Protein AF-A0A3D3XPI6-F1 (afdb_monomer_lite)

Foldseek 3Di:
DFWKKKWKAFPVRHTPDIDTDPDWKDKDFCPPPDFGKMKIWIQGRVVSDIDIDIDGHDPDDRDIDIDGD

Sequence (69 aa):
MSSTKDQLFDITSALVQEKVIEFGDSQIDITNLSNSSYTRRVFIGEKSTLTEKKVIKLRGCGELIRKPL

pLDDT: mean 78.04, std 12.63, range [49.22, 93.19]

Structure (mmCIF, N/CA/C/O backbone):
data_AF-A0A3D3XPI6-F1
#
_entry.id   AF-A0A3D3XPI6-F1
#
loop_
_atom_site.group_PDB
_atom_site.id
_atom_site.type_symbol
_atom_site.label_atom_id
_atom_site.label_alt_id
_atom_site.label_comp_id
_atom_site.label_asym_id
_atom_site.label_entity_id
_atom_site.label_seq_id
_atom_site.pdbx_PDB_ins_code
_atom_site.Cartn_x
_atom_site.Cartn_y
_atom_site.Cartn_z
_atom_site.occupancy
_atom_site.B_iso_or_equiv
_atom_site.auth_seq_id
_atom_site.auth_comp_id
_atom_site.auth_asym_id
_atom_site.auth_atom_id
_atom_site.pdbx_PDB_model_num
ATOM 1 N N . MET A 1 1 ? -16.417 -4.606 17.191 1.00 49.22 1 MET A N 1
ATOM 2 C CA . MET A 1 1 ? -14.952 -4.610 17.010 1.00 49.22 1 MET A CA 1
ATOM 3 C C . MET A 1 1 ? -14.648 -3.919 15.705 1.00 49.22 1 MET A C 1
ATOM 5 O O . MET A 1 1 ? -15.130 -4.338 14.663 1.00 49.22 1 MET A O 1
ATOM 9 N N . SER A 1 2 ? -13.936 -2.816 15.783 1.00 58.66 2 SER A N 1
ATOM 10 C CA . SER A 1 2 ? -13.723 -1.866 14.698 1.00 58.66 2 SER A CA 1
ATOM 11 C C . SER A 1 2 ? -12.233 -1.873 14.414 1.00 58.66 2 SER A C 1
ATOM 13 O O . SER A 1 2 ? -11.450 -1.153 15.019 1.00 58.66 2 SER A O 1
ATOM 15 N N . SER A 1 3 ? -11.840 -2.793 13.544 1.00 71.44 3 SER A N 1
ATOM 16 C CA . SER A 1 3 ? -10.446 -3.022 13.191 1.00 71.44 3 SER A CA 1
ATOM 17 C C . SER A 1 3 ? -9.944 -1.913 12.267 1.00 71.44 3 SER A C 1
ATOM 19 O O . SER A 1 3 ? -10.599 -1.614 11.262 1.00 71.44 3 SER A O 1
ATOM 21 N N . THR A 1 4 ? -8.782 -1.332 12.564 1.00 85.06 4 THR A N 1
ATOM 22 C CA . THR A 1 4 ? -8.103 -0.440 11.616 1.00 85.06 4 THR A CA 1
ATOM 23 C C . THR A 1 4 ? -7.533 -1.275 10.472 1.00 85.06 4 THR A C 1
ATOM 25 O O . THR A 1 4 ? -6.952 -2.333 10.704 1.00 85.06 4 THR A O 1
ATOM 28 N N . LYS A 1 5 ? -7.702 -0.824 9.229 1.00 87.94 5 LYS A N 1
ATOM 29 C CA . LYS A 1 5 ? -7.168 -1.481 8.031 1.00 87.94 5 LYS A CA 1
ATOM 30 C C . LYS A 1 5 ? -6.211 -0.550 7.309 1.00 87.94 5 LYS A C 1
ATOM 32 O O . LYS A 1 5 ? -6.536 0.613 7.103 1.00 87.94 5 LYS A O 1
ATOM 37 N N . ASP A 1 6 ? -5.065 -1.064 6.899 1.00 88.75 6 ASP A N 1
ATOM 38 C CA . ASP A 1 6 ? -4.132 -0.383 6.010 1.00 88.75 6 ASP A CA 1
ATOM 39 C C . ASP A 1 6 ? -4.071 -1.128 4.683 1.00 88.75 6 ASP A C 1
ATOM 41 O O . ASP A 1 6 ? -3.758 -2.317 4.631 1.00 88.75 6 ASP A O 1
ATOM 45 N N . GLN A 1 7 ? -4.437 -0.435 3.617 1.00 90.19 7 GLN A N 1
ATOM 46 C CA . GLN A 1 7 ? -4.607 -0.985 2.285 1.00 90.19 7 GLN A CA 1
ATOM 47 C C . GLN A 1 7 ? -3.680 -0.257 1.320 1.00 90.19 7 GLN A C 1
ATOM 49 O O . GLN A 1 7 ? -3.569 0.968 1.353 1.00 90.19 7 GLN A O 1
ATOM 54 N N . LEU A 1 8 ? -3.044 -0.997 0.423 1.00 91.94 8 LEU A N 1
ATOM 55 C CA . LEU A 1 8 ? -2.254 -0.454 -0.669 1.00 91.94 8 LEU A CA 1
ATOM 56 C C . LEU A 1 8 ? -2.907 -0.827 -1.993 1.00 91.94 8 LEU A C 1
ATOM 58 O O . LEU A 1 8 ? -3.216 -1.993 -2.235 1.00 91.94 8 LEU A O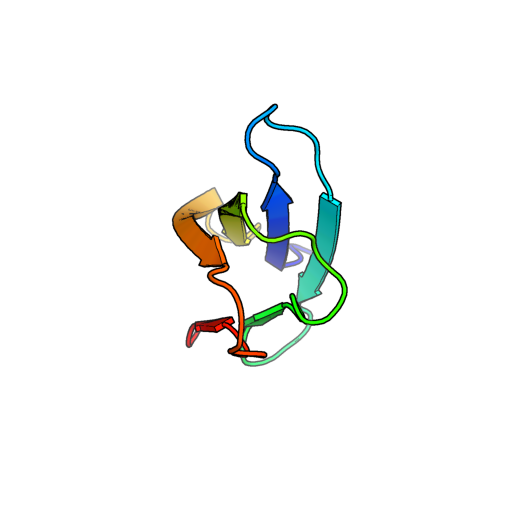 1
ATOM 62 N N . PHE A 1 9 ? -3.075 0.167 -2.851 1.00 92.12 9 PHE A N 1
ATOM 63 C CA . PHE A 1 9 ? -3.628 0.034 -4.188 1.00 92.12 9 PHE A CA 1
ATOM 64 C C . PHE A 1 9 ? -2.567 0.394 -5.220 1.00 92.12 9 PHE A C 1
ATOM 66 O O . PHE A 1 9 ? -1.756 1.293 -4.985 1.00 92.12 9 PHE A O 1
ATOM 73 N N . ASP A 1 10 ? -2.562 -0.293 -6.354 1.00 92.50 10 ASP A N 1
ATOM 74 C CA . ASP A 1 10 ? -1.716 0.077 -7.485 1.00 92.50 10 ASP A CA 1
ATOM 75 C C . ASP A 1 10 ? -2.334 1.216 -8.319 1.00 92.50 10 ASP A C 1
ATOM 77 O O . ASP A 1 10 ? -3.397 1.758 -8.005 1.00 92.50 10 ASP A O 1
ATOM 81 N N . ILE A 1 11 ? -1.655 1.597 -9.403 1.00 90.31 11 ILE A N 1
ATOM 82 C CA . ILE A 1 11 ? -2.098 2.667 -10.309 1.00 90.31 11 ILE A CA 1
ATOM 83 C C . ILE A 1 11 ? -3.423 2.359 -11.027 1.00 90.31 11 ILE A C 1
ATOM 85 O O . ILE A 1 11 ? -4.105 3.278 -11.474 1.00 90.31 11 ILE A O 1
ATOM 89 N N . THR A 1 12 ? -3.806 1.084 -11.121 1.00 92.38 12 THR A N 1
ATOM 90 C CA . THR A 1 12 ? -5.088 0.645 -11.691 1.00 92.38 12 THR A CA 1
ATOM 91 C C . THR A 1 12 ? -6.214 0.648 -10.658 1.00 92.38 12 THR A C 1
ATOM 93 O O . THR A 1 12 ? -7.349 0.311 -10.980 1.00 92.38 12 THR A O 1
ATOM 96 N N . SER A 1 13 ? -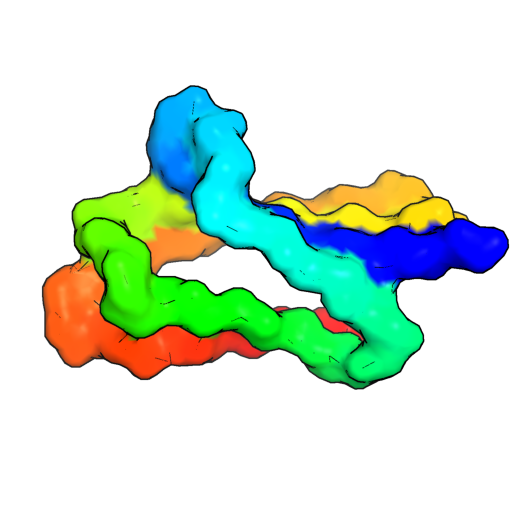5.926 1.084 -9.427 1.00 88.69 13 SER A N 1
ATOM 97 C CA . SER A 1 13 ? -6.812 0.993 -8.263 1.00 88.69 13 SER A CA 1
ATOM 98 C C . SER A 1 13 ? -7.097 -0.444 -7.812 1.00 88.69 13 SER A C 1
ATOM 100 O O . SER A 1 13 ? -8.038 -0.665 -7.049 1.00 88.69 13 SER A O 1
ATOM 102 N N . ALA A 1 14 ? -6.281 -1.417 -8.227 1.00 93.19 14 ALA A N 1
ATOM 103 C CA . ALA A 1 14 ? -6.373 -2.781 -7.726 1.00 93.19 14 ALA A CA 1
ATOM 104 C C . ALA A 1 14 ? -5.732 -2.878 -6.335 1.00 93.19 14 ALA A C 1
ATOM 106 O O . ALA A 1 14 ? -4.659 -2.320 -6.092 1.00 93.19 14 ALA A O 1
ATOM 107 N N . LEU A 1 15 ? -6.390 -3.586 -5.413 1.00 92.50 15 LEU A N 1
ATOM 108 C CA . LEU A 1 15 ? -5.849 -3.853 -4.081 1.00 92.50 15 LEU A CA 1
ATOM 109 C C . LEU A 1 15 ? -4.662 -4.818 -4.203 1.00 92.50 15 LEU A C 1
ATOM 111 O O . LEU A 1 15 ? -4.837 -5.964 -4.610 1.00 92.50 15 LEU A O 1
ATOM 115 N N . VAL A 1 16 ? -3.470 -4.360 -3.824 1.00 92.44 16 VAL A N 1
ATOM 116 C CA . VAL A 1 16 ? -2.233 -5.159 -3.862 1.00 92.44 16 VAL A CA 1
ATOM 117 C C . VAL A 1 16 ? -1.828 -5.687 -2.491 1.00 92.44 16 VAL A C 1
ATOM 119 O O . VAL A 1 16 ? -1.192 -6.734 -2.406 1.00 92.44 16 VAL A O 1
ATOM 122 N N . GLN A 1 17 ? -2.190 -4.994 -1.409 1.00 90.81 17 GLN A N 1
ATOM 123 C CA . GLN A 1 17 ? -1.931 -5.464 -0.049 1.00 90.81 17 GLN A CA 1
ATOM 124 C C . GLN A 1 17 ? -2.984 -4.920 0.921 1.00 90.81 17 GLN A C 1
ATOM 126 O O . GLN A 1 17 ? -3.371 -3.759 0.823 1.00 90.81 17 GLN A O 1
ATOM 131 N N . GLU A 1 18 ? -3.422 -5.740 1.876 1.00 90.94 18 GLU A N 1
ATOM 132 C CA . GLU A 1 18 ? -4.250 -5.329 3.015 1.00 90.94 18 GLU A CA 1
ATOM 133 C C . GLU A 1 18 ? -3.634 -5.878 4.302 1.00 90.94 18 GLU A C 1
ATOM 135 O O . GLU A 1 18 ? -3.201 -7.030 4.356 1.00 90.94 18 GLU A O 1
ATOM 140 N N . LYS A 1 19 ? -3.609 -5.049 5.345 1.00 87.50 19 LYS A N 1
ATOM 141 C CA . LYS A 1 19 ? -3.186 -5.433 6.686 1.00 87.50 19 LYS A CA 1
ATOM 142 C C . LYS A 1 19 ? -4.168 -4.898 7.718 1.00 87.50 19 LYS A C 1
ATOM 144 O O . LYS A 1 19 ? -4.477 -3.707 7.738 1.00 87.50 19 LYS A O 1
ATOM 149 N N . VAL A 1 20 ? -4.628 -5.774 8.603 1.00 86.56 20 VAL A N 1
ATOM 150 C CA . VAL A 1 20 ? -5.391 -5.380 9.789 1.00 86.56 20 VAL A CA 1
ATOM 151 C C . VAL A 1 20 ? -4.409 -4.927 10.870 1.00 86.56 20 VAL A C 1
ATOM 153 O O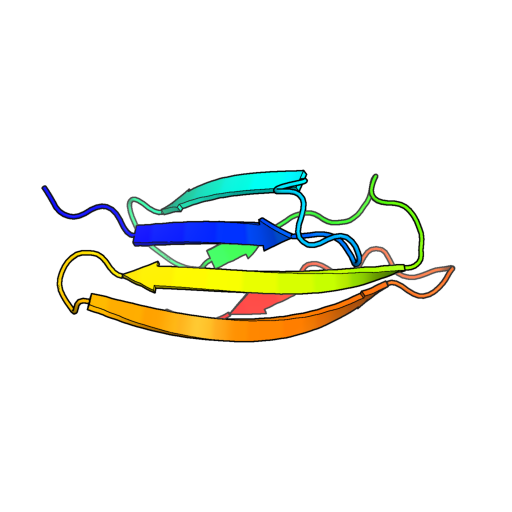 . VAL A 1 20 ? -3.427 -5.616 11.145 1.00 86.56 20 VAL A O 1
ATOM 156 N N . ILE A 1 21 ? -4.647 -3.753 11.452 1.00 82.12 21 ILE A N 1
ATOM 157 C CA . ILE A 1 21 ? -3.854 -3.207 12.554 1.00 82.12 21 ILE A CA 1
ATOM 158 C C . ILE A 1 21 ? -4.651 -3.386 13.838 1.00 82.12 21 ILE A C 1
ATOM 160 O O . ILE A 1 21 ? -5.675 -2.729 14.037 1.00 82.12 21 ILE A O 1
ATOM 164 N N . GLU A 1 22 ? -4.176 -4.289 14.690 1.00 71.88 22 GLU A N 1
ATOM 165 C CA . GLU A 1 22 ? -4.803 -4.570 15.981 1.00 71.88 22 GLU A CA 1
ATOM 166 C C . GLU A 1 22 ? -4.293 -3.610 17.068 1.00 71.88 22 GLU A C 1
ATOM 168 O O . GLU A 1 22 ? -5.101 -3.111 17.843 1.00 71.88 22 GLU A O 1
ATOM 173 N N . PHE A 1 23 ? -2.994 -3.267 17.073 1.00 64.69 23 PHE A N 1
ATOM 174 C CA . PHE A 1 23 ? -2.370 -2.288 17.979 1.00 64.69 23 PHE A CA 1
ATOM 175 C C . PHE A 1 23 ? -1.087 -1.690 17.355 1.00 64.69 23 PHE A C 1
ATOM 177 O O . PHE A 1 23 ? -0.336 -2.410 16.698 1.00 64.69 23 PHE A O 1
ATOM 184 N N . GLY A 1 24 ? -0.794 -0.404 17.604 1.00 66.12 24 GLY A N 1
ATOM 185 C CA . GLY A 1 24 ? 0.493 0.234 17.257 1.00 66.12 24 GLY A CA 1
ATOM 186 C C . GLY A 1 24 ? 0.637 0.740 15.811 1.00 66.12 24 GLY A C 1
ATOM 187 O O . GLY A 1 24 ? -0.336 0.827 15.075 1.00 66.12 24 GLY A O 1
ATOM 188 N N . ASP A 1 25 ? 1.856 1.110 15.406 1.00 66.56 25 ASP A N 1
ATOM 189 C CA . ASP A 1 25 ? 2.128 1.770 14.119 1.00 66.56 25 ASP A CA 1
ATOM 190 C C . ASP A 1 25 ? 1.760 0.940 12.880 1.00 66.56 25 ASP A C 1
ATOM 192 O O . ASP A 1 25 ? 1.902 -0.283 12.814 1.00 66.56 25 ASP A O 1
ATOM 196 N N . SER A 1 26 ? 1.368 1.652 11.825 1.00 73.62 26 SER A N 1
ATOM 197 C CA . SER A 1 26 ? 1.034 1.056 10.540 1.00 73.62 26 SER A CA 1
ATOM 198 C C . SER A 1 26 ? 2.264 0.940 9.632 1.00 73.62 26 SER A C 1
ATOM 200 O O . SER A 1 26 ? 2.836 1.956 9.209 1.00 73.62 26 SER A O 1
ATOM 202 N N . GLN A 1 27 ? 2.648 -0.293 9.282 1.00 76.25 27 GLN A N 1
ATOM 203 C CA . GLN A 1 27 ? 3.785 -0.594 8.405 1.00 76.25 27 GLN A CA 1
ATOM 204 C C . GLN A 1 27 ? 3.379 -1.536 7.264 1.00 76.25 27 GLN A C 1
ATOM 206 O O . GLN A 1 27 ? 2.924 -2.658 7.509 1.00 76.25 27 GLN A O 1
ATOM 211 N N . ILE A 1 28 ? 3.610 -1.070 6.035 1.00 81.25 28 ILE A N 1
ATOM 212 C CA . ILE A 1 28 ? 3.448 -1.810 4.779 1.00 81.25 28 ILE A CA 1
ATOM 213 C C . ILE A 1 28 ? 4.829 -2.022 4.162 1.00 81.25 28 ILE A C 1
ATOM 215 O O . ILE A 1 28 ? 5.612 -1.074 4.034 1.00 81.25 28 ILE A O 1
ATOM 219 N N . ASP A 1 29 ? 5.125 -3.273 3.813 1.00 82.50 29 ASP A N 1
ATOM 220 C CA . ASP A 1 29 ? 6.362 -3.647 3.138 1.00 82.50 29 ASP A CA 1
ATOM 221 C C . ASP A 1 29 ? 6.159 -3.599 1.622 1.00 82.50 29 ASP A C 1
ATOM 223 O O . ASP A 1 29 ? 5.353 -4.338 1.056 1.00 82.50 29 ASP A O 1
ATOM 227 N N . ILE A 1 30 ? 6.909 -2.715 0.967 1.00 82.75 30 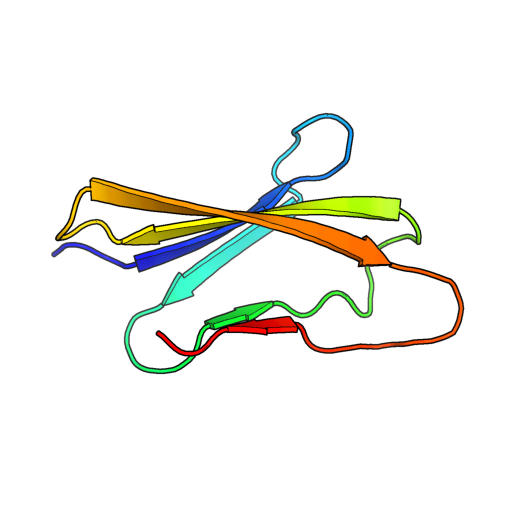ILE A N 1
ATOM 228 C CA . ILE A 1 30 ? 6.874 -2.522 -0.483 1.00 82.75 30 ILE A CA 1
ATOM 229 C C . ILE A 1 30 ? 8.082 -3.151 -1.187 1.00 82.75 30 ILE A C 1
ATOM 231 O O . ILE A 1 30 ? 8.261 -2.934 -2.387 1.00 82.75 30 ILE A O 1
ATOM 235 N N . THR A 1 31 ? 8.929 -3.912 -0.485 1.00 82.62 31 THR A N 1
ATOM 236 C CA . THR A 1 31 ? 10.217 -4.417 -1.000 1.00 82.62 31 THR A CA 1
ATOM 237 C C . THR A 1 31 ? 10.058 -5.232 -2.282 1.00 82.62 31 THR A C 1
ATOM 239 O O . THR A 1 31 ? 10.770 -4.975 -3.254 1.00 82.62 31 THR A O 1
ATOM 242 N N . ASN A 1 32 ? 9.052 -6.108 -2.342 1.00 84.19 32 ASN A N 1
ATOM 243 C CA . ASN A 1 32 ? 8.796 -6.979 -3.497 1.00 84.19 32 ASN A CA 1
ATOM 244 C C . ASN A 1 32 ? 7.856 -6.374 -4.554 1.00 84.19 32 ASN A C 1
ATOM 246 O O . ASN A 1 32 ? 7.587 -7.006 -5.572 1.00 84.19 32 ASN A O 1
ATOM 250 N N . LEU A 1 33 ? 7.355 -5.153 -4.346 1.00 86.00 33 LEU A N 1
ATOM 251 C CA . LEU A 1 33 ? 6.483 -4.489 -5.316 1.00 86.00 33 LEU A CA 1
ATOM 252 C C . LEU A 1 33 ? 7.283 -3.921 -6.493 1.00 86.00 33 LEU A C 1
ATOM 254 O O . LEU A 1 33 ? 8.431 -3.495 -6.340 1.00 86.00 33 LEU A O 1
ATOM 258 N N . SER A 1 34 ? 6.680 -3.861 -7.677 1.00 88.12 34 SER A N 1
ATOM 259 C CA . SER A 1 34 ? 7.298 -3.215 -8.838 1.00 88.12 34 SER A CA 1
ATOM 260 C C . SER A 1 34 ? 7.504 -1.714 -8.595 1.00 88.12 34 SER A C 1
ATOM 262 O O . SER A 1 34 ? 6.788 -1.092 -7.808 1.00 88.12 34 SER A O 1
ATOM 264 N N . ASN A 1 35 ? 8.471 -1.103 -9.282 1.00 87.31 35 ASN A N 1
ATOM 265 C CA . ASN A 1 35 ? 8.624 0.353 -9.240 1.00 87.31 35 ASN A CA 1
ATOM 266 C C . ASN A 1 35 ? 7.419 0.993 -9.929 1.00 87.31 35 ASN A C 1
ATOM 268 O O . ASN A 1 35 ? 7.224 0.803 -11.128 1.00 87.31 35 ASN A O 1
ATOM 272 N N . SER A 1 36 ? 6.593 1.688 -9.156 1.00 89.31 36 SER A N 1
ATOM 273 C CA . SER A 1 36 ? 5.357 2.307 -9.622 1.00 89.31 36 SER A CA 1
ATOM 274 C C . SER A 1 36 ? 4.838 3.304 -8.584 1.00 89.31 36 SER A C 1
ATOM 276 O O . SER A 1 36 ? 5.395 3.446 -7.490 1.00 89.31 36 SER A O 1
ATOM 278 N N . SER A 1 37 ? 3.756 3.991 -8.936 1.00 89.69 37 SER A N 1
ATOM 279 C CA . SER A 1 37 ? 2.942 4.741 -7.988 1.00 89.69 37 SER A CA 1
ATOM 280 C C . SER A 1 37 ? 1.886 3.826 -7.372 1.00 89.69 37 SER A C 1
ATOM 282 O O . SER A 1 37 ? 1.215 3.077 -8.077 1.00 89.69 37 SER A O 1
ATOM 284 N N . TYR A 1 38 ? 1.702 3.961 -6.066 1.00 90.81 38 TYR A N 1
ATOM 285 C CA . TYR A 1 38 ? 0.704 3.273 -5.263 1.00 90.81 38 TYR A CA 1
ATOM 286 C C . TYR A 1 38 ? -0.093 4.287 -4.444 1.00 90.81 38 TYR A C 1
ATOM 288 O O . TYR A 1 38 ? 0.373 5.395 -4.159 1.00 90.81 38 TYR A O 1
ATOM 296 N N . THR A 1 39 ? -1.284 3.890 -4.026 1.00 90.81 39 THR A N 1
ATOM 297 C CA . THR A 1 39 ? -2.157 4.666 -3.151 1.00 90.81 39 THR A CA 1
ATOM 298 C C . THR A 1 39 ? -2.360 3.881 -1.869 1.00 90.81 39 THR A C 1
ATOM 300 O O . THR A 1 39 ? -2.914 2.788 -1.890 1.00 90.81 39 THR A O 1
ATOM 303 N N . ARG A 1 40 ? -1.896 4.417 -0.740 1.00 89.81 40 ARG A N 1
ATOM 304 C CA . ARG A 1 40 ? -2.099 3.824 0.583 1.00 89.81 40 ARG A CA 1
ATOM 305 C C . ARG A 1 40 ? -3.324 4.443 1.243 1.00 89.81 40 ARG A C 1
ATOM 307 O O . ARG A 1 40 ? -3.425 5.667 1.296 1.00 89.81 40 ARG A O 1
ATOM 314 N N . ARG A 1 41 ? -4.218 3.618 1.777 1.00 88.31 41 ARG A N 1
ATOM 315 C CA . ARG A 1 41 ? -5.436 4.013 2.484 1.00 88.31 41 ARG A CA 1
ATOM 316 C C . ARG A 1 41 ? -5.468 3.367 3.859 1.00 88.31 41 ARG A C 1
ATOM 318 O O . ARG A 1 41 ? -5.493 2.149 3.965 1.00 88.31 41 ARG A O 1
ATOM 325 N N . VAL A 1 42 ? -5.519 4.190 4.901 1.00 87.44 42 VAL A N 1
ATOM 326 C CA . VAL A 1 42 ? -5.722 3.726 6.277 1.00 87.44 42 VAL A CA 1
ATOM 327 C C . VAL A 1 42 ? -7.156 4.037 6.675 1.00 87.44 42 VAL A C 1
ATOM 329 O O . VAL A 1 42 ? -7.533 5.208 6.744 1.00 87.44 42 VAL A O 1
ATOM 332 N N . PHE A 1 43 ? -7.943 2.994 6.915 1.00 84.06 43 PHE A N 1
ATOM 333 C CA . PHE A 1 43 ? -9.318 3.071 7.383 1.00 84.06 43 PHE A CA 1
ATOM 334 C C . PHE A 1 43 ? -9.383 2.747 8.873 1.00 84.06 43 PHE A C 1
ATOM 336 O O . PHE A 1 43 ? -9.106 1.621 9.281 1.00 84.06 43 PHE A O 1
ATOM 343 N N . ILE A 1 44 ? -9.773 3.725 9.686 1.00 81.19 44 ILE A N 1
ATOM 344 C CA . ILE A 1 44 ? -9.971 3.552 11.128 1.00 81.19 44 ILE A CA 1
ATOM 345 C C . ILE A 1 44 ? -11.467 3.344 11.363 1.00 81.19 44 ILE A C 1
ATOM 347 O O . ILE A 1 44 ? -12.237 4.309 11.385 1.00 81.19 44 ILE A O 1
ATOM 351 N N . GLY A 1 45 ? -11.874 2.080 11.517 1.00 67.75 45 GLY A N 1
ATOM 352 C CA . GLY A 1 45 ? -13.284 1.679 11.578 1.00 67.75 45 GLY A CA 1
ATOM 353 C C . GLY A 1 45 ? -14.086 2.323 12.711 1.00 67.75 45 GLY A C 1
ATOM 354 O O . GLY A 1 45 ? -15.278 2.546 12.549 1.00 67.75 45 GLY A O 1
ATOM 355 N N . GLU A 1 46 ? -13.442 2.695 13.821 1.00 66.56 46 GLU A N 1
ATOM 356 C CA . GLU A 1 46 ? -14.099 3.400 14.938 1.00 66.56 46 GLU A CA 1
ATOM 357 C C . GLU A 1 46 ? -14.516 4.821 14.591 1.00 66.56 46 GLU A C 1
ATOM 359 O O . GLU A 1 46 ? -15.496 5.334 15.120 1.00 66.56 46 GLU A O 1
ATOM 364 N N . LYS A 1 47 ? -13.755 5.471 13.710 1.00 64.69 47 LYS A N 1
ATOM 365 C CA . LYS A 1 47 ? -13.872 6.906 13.444 1.00 64.69 47 LYS A CA 1
ATOM 366 C C . LYS A 1 47 ? -14.367 7.200 12.032 1.00 64.69 47 LYS A C 1
ATOM 368 O O . LYS A 1 47 ? -14.382 8.363 11.638 1.00 64.69 47 LYS A O 1
ATOM 373 N N . SER A 1 48 ? -14.691 6.165 11.244 1.00 64.44 48 SER A N 1
ATOM 374 C CA . SER A 1 48 ? -14.961 6.263 9.796 1.00 64.44 48 SER A CA 1
ATOM 375 C C . SER A 1 48 ? -13.939 7.147 9.065 1.00 64.44 48 SER A C 1
ATOM 377 O O . SER A 1 48 ? -14.256 7.837 8.101 1.00 64.44 48 SER A O 1
ATOM 379 N N . THR A 1 49 ? -12.703 7.179 9.571 1.00 65.94 49 THR A N 1
ATOM 380 C CA . THR A 1 49 ? -11.671 8.099 9.101 1.00 65.94 49 THR A CA 1
ATOM 381 C C . THR A 1 49 ? -10.823 7.370 8.080 1.00 65.94 49 THR A C 1
ATOM 383 O O . THR A 1 49 ? -10.211 6.347 8.392 1.00 65.94 49 THR A O 1
ATOM 386 N N . LEU A 1 50 ? -10.789 7.912 6.867 1.00 76.56 50 LEU A N 1
ATOM 387 C CA . LEU A 1 50 ? -9.950 7.439 5.779 1.00 76.56 50 LEU A CA 1
ATOM 388 C C . LEU A 1 50 ? -8.809 8.436 5.582 1.00 76.56 50 LEU A C 1
ATOM 390 O O . LEU A 1 50 ? -9.049 9.590 5.240 1.00 76.56 50 LEU A O 1
ATOM 394 N N . THR A 1 51 ? -7.563 8.006 5.784 1.00 79.12 51 THR A N 1
ATOM 395 C CA . THR A 1 51 ? -6.410 8.776 5.298 1.00 79.12 51 THR A CA 1
ATOM 396 C C . THR A 1 51 ? -5.858 8.138 4.039 1.00 79.12 51 THR A C 1
ATOM 398 O O . THR A 1 51 ? -5.500 6.963 4.063 1.00 79.12 51 THR A O 1
ATOM 401 N N . GLU A 1 52 ? -5.718 8.926 2.978 1.00 84.94 52 GLU A N 1
ATOM 402 C CA . GLU A 1 52 ? -5.082 8.510 1.733 1.00 84.94 52 GLU A CA 1
ATOM 403 C C . GLU A 1 52 ? -3.696 9.158 1.592 1.00 84.94 52 GLU A C 1
ATOM 405 O O . GLU A 1 52 ? -3.509 10.334 1.907 1.00 84.94 52 GLU A O 1
ATOM 410 N N . LYS A 1 53 ? -2.704 8.391 1.136 1.00 83.19 53 LYS A N 1
ATOM 411 C CA . LYS A 1 53 ? -1.359 8.885 0.829 1.00 83.19 53 LYS A CA 1
ATOM 412 C C . LYS A 1 53 ? -0.856 8.260 -0.466 1.00 83.19 53 LYS A C 1
ATOM 414 O O . LYS A 1 53 ? -0.828 7.038 -0.600 1.00 83.19 53 LYS A O 1
ATOM 419 N N . LYS A 1 54 ? -0.382 9.096 -1.391 1.00 84.31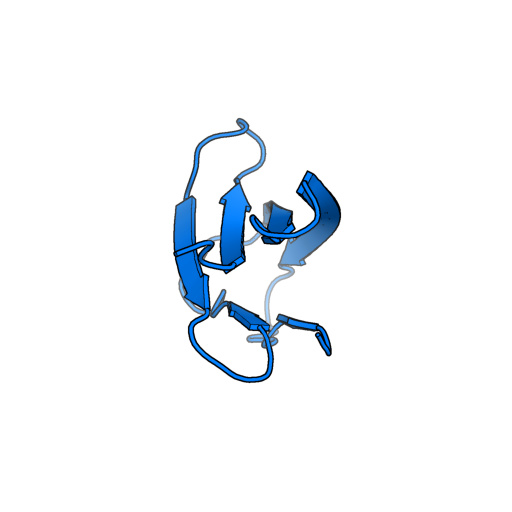 54 LYS A N 1
ATOM 420 C CA . LYS A 1 54 ? 0.334 8.636 -2.583 1.00 84.31 54 LYS A CA 1
ATOM 421 C C . LYS A 1 54 ? 1.746 8.187 -2.207 1.00 84.31 54 LYS A C 1
ATOM 423 O O . LYS A 1 54 ? 2.459 8.874 -1.477 1.00 84.31 54 LYS A O 1
ATOM 428 N N . VAL A 1 55 ? 2.138 7.033 -2.722 1.00 82.75 55 VAL A N 1
ATOM 429 C CA . VAL A 1 55 ? 3.424 6.378 -2.501 1.00 82.75 55 VAL A CA 1
ATOM 430 C C . VAL A 1 55 ? 4.077 6.168 -3.856 1.00 82.75 55 VAL A C 1
ATOM 432 O O . VAL A 1 55 ? 3.441 5.650 -4.763 1.00 82.75 55 VAL A O 1
ATOM 435 N N . ILE A 1 56 ? 5.343 6.538 -4.013 1.00 81.88 56 ILE A N 1
ATOM 436 C CA . ILE A 1 56 ? 6.078 6.302 -5.258 1.00 81.88 56 ILE A CA 1
ATOM 437 C C . ILE A 1 56 ? 7.282 5.437 -4.921 1.00 81.88 56 ILE A C 1
ATOM 439 O O . ILE A 1 56 ? 8.142 5.858 -4.152 1.00 81.88 56 ILE A O 1
ATOM 443 N N . LYS A 1 57 ? 7.341 4.234 -5.496 1.00 81.00 57 LYS A N 1
ATOM 444 C CA . LYS A 1 57 ? 8.526 3.382 -5.413 1.00 81.00 57 LYS A CA 1
ATOM 445 C C . LYS A 1 57 ? 9.422 3.650 -6.617 1.00 81.00 57 LYS A C 1
ATOM 447 O O . LYS A 1 57 ? 9.045 3.362 -7.753 1.00 81.00 57 LYS A O 1
ATOM 452 N N . LEU A 1 58 ? 10.609 4.186 -6.354 1.00 77.19 58 LEU A N 1
ATOM 453 C CA . LEU A 1 58 ? 11.667 4.388 -7.343 1.00 77.19 58 LEU A CA 1
ATOM 454 C C . LEU A 1 58 ? 12.721 3.276 -7.207 1.00 77.19 58 LEU A C 1
ATOM 456 O O . LEU A 1 58 ? 12.882 2.693 -6.133 1.00 77.19 58 LEU A O 1
ATOM 460 N N . ARG A 1 59 ? 13.438 2.960 -8.297 1.00 66.00 59 ARG A N 1
ATOM 461 C CA . ARG A 1 59 ? 14.520 1.955 -8.276 1.00 66.00 59 ARG A CA 1
ATOM 462 C C . ARG A 1 59 ? 15.521 2.276 -7.159 1.00 66.00 59 ARG A C 1
ATOM 464 O O . ARG A 1 59 ? 15.986 3.404 -7.068 1.00 66.00 59 ARG A O 1
ATOM 471 N N . GLY A 1 60 ? 15.911 1.254 -6.395 1.00 57.91 60 GLY A N 1
ATOM 472 C CA . GLY A 1 60 ? 17.066 1.321 -5.492 1.00 57.91 60 GLY A CA 1
ATOM 473 C C . GLY A 1 60 ? 16.784 1.679 -4.029 1.00 57.91 60 GLY A C 1
ATOM 474 O O . GLY A 1 60 ? 17.738 1.791 -3.272 1.00 57.91 60 GLY A O 1
ATOM 475 N N . CYS A 1 61 ? 15.527 1.814 -3.595 1.00 52.12 61 CYS A N 1
ATOM 476 C CA . CYS A 1 61 ? 15.196 2.015 -2.178 1.00 52.12 61 CYS A CA 1
ATOM 477 C C . CYS A 1 61 ? 14.096 1.047 -1.726 1.00 52.12 61 CYS A C 1
ATOM 479 O O . CYS A 1 61 ? 12.939 1.147 -2.134 1.00 52.12 61 CYS A O 1
ATOM 481 N N . GLY A 1 62 ? 14.464 0.081 -0.882 1.00 53.06 62 GLY A N 1
ATOM 482 C CA . GLY A 1 62 ? 13.514 -0.650 -0.048 1.00 53.06 62 GLY A CA 1
ATOM 483 C C . GLY A 1 62 ? 13.152 0.221 1.149 1.00 53.06 62 GLY A C 1
ATOM 484 O O . GLY A 1 62 ? 13.720 0.054 2.222 1.00 53.06 62 GLY A O 1
ATOM 485 N N . GLU A 1 63 ? 12.274 1.205 0.958 1.00 54.84 63 GLU A N 1
ATOM 486 C CA . GLU A 1 63 ? 11.824 2.066 2.053 1.00 54.84 63 GLU A CA 1
ATOM 487 C C . GLU A 1 63 ? 10.518 1.554 2.663 1.00 54.84 63 GLU A C 1
ATOM 489 O O . GLU A 1 63 ? 9.503 1.379 1.990 1.00 54.84 63 GLU A O 1
ATOM 494 N N . LEU A 1 64 ? 10.551 1.333 3.976 1.00 59.62 64 LEU A N 1
ATOM 495 C CA . LEU A 1 64 ? 9.389 1.011 4.796 1.00 59.62 64 LEU A CA 1
ATOM 496 C C . LEU A 1 64 ? 8.559 2.273 5.035 1.00 59.62 64 LEU A C 1
ATOM 498 O O . LEU A 1 64 ? 9.041 3.240 5.624 1.00 59.62 64 LEU A O 1
ATOM 502 N N . ILE A 1 65 ? 7.283 2.253 4.655 1.00 64.56 65 ILE A N 1
ATOM 503 C CA . ILE A 1 65 ? 6.408 3.416 4.838 1.00 64.56 65 ILE A CA 1
ATOM 504 C C . ILE A 1 65 ? 5.757 3.342 6.210 1.00 64.56 65 ILE A C 1
ATOM 506 O O . ILE A 1 65 ? 4.744 2.665 6.401 1.00 64.56 65 ILE A O 1
ATOM 510 N N . ARG A 1 66 ? 6.310 4.084 7.167 1.00 59.09 66 ARG A N 1
ATOM 511 C CA . ARG A 1 66 ? 5.734 4.225 8.507 1.00 59.09 66 ARG A CA 1
ATOM 512 C C . ARG A 1 66 ? 4.794 5.422 8.552 1.00 59.09 66 ARG A C 1
ATOM 514 O O . ARG A 1 66 ? 5.114 6.492 8.032 1.00 59.09 66 ARG A O 1
ATOM 521 N N . LYS A 1 67 ? 3.626 5.237 9.158 1.00 59.75 67 LYS A N 1
ATOM 522 C CA . LYS A 1 67 ? 2.759 6.341 9.565 1.00 59.75 67 LYS A CA 1
ATOM 523 C C . LYS A 1 67 ? 2.441 6.140 11.050 1.00 59.75 67 LYS A C 1
ATOM 525 O O . LYS A 1 67 ? 1.925 5.064 11.363 1.00 59.75 67 LY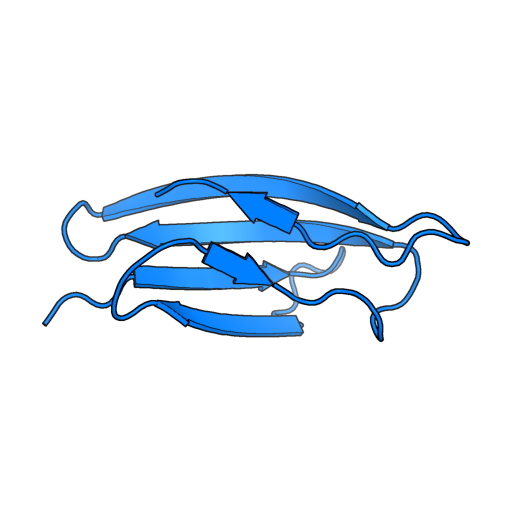S A O 1
ATOM 530 N N . PRO A 1 68 ? 2.751 7.118 11.920 1.00 58.84 68 PRO A N 1
ATOM 531 C CA . PRO A 1 68 ? 2.276 7.077 13.293 1.00 58.84 68 PRO A CA 1
ATOM 532 C C . PRO A 1 68 ? 0.746 7.104 13.293 1.00 58.84 68 PRO A C 1
ATOM 534 O O . PRO A 1 68 ? 0.145 7.832 12.488 1.00 58.84 68 PRO A O 1
ATOM 537 N N . LEU A 1 69 ? 0.143 6.244 14.115 1.00 58.16 69 LEU A N 1
ATOM 538 C CA . LEU A 1 69 ? -1.307 6.211 14.320 1.00 58.16 69 LEU A CA 1
ATOM 539 C C . LEU A 1 69 ? -1.792 7.385 15.174 1.00 58.16 69 LEU A C 1
ATOM 541 O O . LEU A 1 69 ? -1.085 7.750 16.137 1.00 58.16 69 LEU A O 1
#

Radius of gyration: 12.11 Å; chains: 1; bounding box: 32×16×30 Å

Secondary structure (DSSP, 8-state):
---EEEEEE-TT--EEEEEEESSS-EEE--TTS-SSEEEEEEEETTTTEEEEEEEE--TT----EEE--